Protein AF-A0AAV1F9R8-F1 (afdb_monomer)

Sequence (122 aa):
MGETVRKQLAEGLARVSSLDVADKIDSPANLFIKKWLGQPRCLSDVGLFGRNMLQLPLRSISQGYRQEKVRVVLDLRESTDHLVRAAGSQVRTVRKWKAQEKVDKAVIRLKYHEVIGRVKVG

Nearest PDB structures (foldseek):
  8ibz-assembly1_C  TM=5.213E-01  e=5.956E-01  Bombyx mori
  8ibx-assembly1_C  TM=5.412E-01  e=2.784E+00  Bombyx mori

pLDDT: mean 83.21, std 13.09, range [39.22, 94.69]

Secondary structure (DSSP, 8-state):
-HHHHHHHHHHHHHHS-HHHHHHHHHHHHHHHHHHHTT--TT--HHHHHSTTS---S---HHHHHHHHHHHHHHHHHH-S-HHHHHTTPPP---TT--HHHHHHHHHHHHHHHHHHHHHT--

Mean predicted aligned error: 9.54 Å

Structure (mmCIF, N/CA/C/O backbone):
data_AF-A0AAV1F9R8-F1
#
_entry.id   AF-A0AAV1F9R8-F1
#
loop_
_atom_site.group_PDB
_atom_site.id
_atom_site.type_symbol
_atom_site.label_atom_id
_atom_site.label_alt_id
_atom_site.label_comp_id
_atom_site.label_asym_id
_atom_site.label_entity_id
_atom_site.label_seq_id
_atom_site.pdbx_PDB_ins_code
_atom_site.Cartn_x
_atom_site.Cartn_y
_atom_site.Cartn_z
_atom_site.occupancy
_atom_site.B_iso_or_equiv
_atom_site.auth_seq_id
_atom_site.auth_comp_id
_atom_site.auth_asym_id
_atom_site.auth_atom_id
_atom_site.pdbx_PDB_model_num
ATOM 1 N N . MET A 1 1 ? 34.526 -7.500 16.936 1.00 53.41 1 MET A N 1
ATOM 2 C CA . MET A 1 1 ? 33.566 -6.646 17.680 1.00 53.41 1 MET A CA 1
ATOM 3 C C . MET A 1 1 ? 32.648 -5.816 16.764 1.00 53.41 1 MET A C 1
ATOM 5 O O . MET A 1 1 ? 31.498 -5.610 17.123 1.00 53.41 1 MET A O 1
ATOM 9 N N . GLY A 1 2 ? 33.086 -5.394 15.565 1.00 63.94 2 GLY A N 1
ATOM 10 C CA . GLY A 1 2 ? 32.265 -4.580 14.647 1.00 63.94 2 GLY A CA 1
ATOM 11 C C . GLY A 1 2 ? 31.118 -5.304 13.920 1.00 63.94 2 GLY A C 1
ATOM 12 O O . GLY A 1 2 ? 30.098 -4.686 13.628 1.00 63.94 2 GLY A O 1
ATOM 13 N N . GLU A 1 3 ? 31.228 -6.611 13.659 1.00 63.47 3 GLU A N 1
ATOM 14 C CA . GLU A 1 3 ? 30.149 -7.369 12.999 1.00 63.47 3 GLU A CA 1
ATOM 15 C C . GLU A 1 3 ? 28.925 -7.572 13.890 1.00 63.47 3 GLU A C 1
ATOM 17 O O . GLU A 1 3 ? 27.801 -7.517 13.402 1.00 63.47 3 GLU A O 1
ATOM 22 N N . THR A 1 4 ? 29.119 -7.744 15.198 1.00 69.56 4 THR A N 1
ATOM 23 C CA . THR A 1 4 ? 28.019 -7.877 16.161 1.00 69.56 4 THR A CA 1
ATOM 24 C C . THR A 1 4 ? 27.236 -6.575 16.278 1.00 69.56 4 THR A C 1
ATOM 26 O O . THR A 1 4 ? 26.013 -6.607 16.242 1.00 69.56 4 THR A O 1
ATOM 29 N N . VAL A 1 5 ? 27.921 -5.426 16.310 1.00 72.31 5 VAL A N 1
ATOM 30 C CA . VAL A 1 5 ? 27.268 -4.107 16.317 1.00 72.31 5 VAL A CA 1
ATOM 31 C C . VAL A 1 5 ? 26.542 -3.857 14.995 1.00 72.31 5 VAL A C 1
ATOM 33 O O . VAL A 1 5 ? 25.414 -3.383 15.009 1.00 72.31 5 VAL A O 1
ATOM 36 N N . ARG A 1 6 ? 27.116 -4.248 13.848 1.00 63.88 6 ARG A N 1
ATOM 37 C CA . ARG A 1 6 ? 26.427 -4.175 12.545 1.00 63.88 6 ARG A CA 1
ATOM 38 C C . ARG A 1 6 ? 25.204 -5.089 12.476 1.00 63.88 6 ARG A C 1
ATOM 40 O O . ARG A 1 6 ? 24.184 -4.666 11.945 1.00 63.88 6 ARG A O 1
ATOM 47 N N . LYS A 1 7 ? 25.277 -6.304 13.029 1.00 61.75 7 LYS A N 1
ATOM 48 C CA . LYS A 1 7 ? 24.141 -7.236 13.114 1.00 61.75 7 LYS A CA 1
ATOM 49 C C . LYS A 1 7 ? 23.057 -6.720 14.056 1.00 61.75 7 LYS A C 1
ATOM 51 O O . LYS A 1 7 ? 21.900 -6.715 13.665 1.00 61.75 7 LYS A O 1
ATOM 56 N N . GLN A 1 8 ? 23.419 -6.205 15.229 1.00 60.44 8 GLN A N 1
ATOM 57 C CA . GLN A 1 8 ? 22.476 -5.607 16.179 1.00 60.44 8 GLN A CA 1
ATOM 58 C C . GLN A 1 8 ? 21.858 -4.309 15.649 1.00 60.44 8 GLN A C 1
ATOM 60 O O . GLN A 1 8 ? 20.671 -4.073 15.847 1.00 60.44 8 GLN A O 1
ATOM 65 N N . LEU A 1 9 ? 22.624 -3.488 14.926 1.00 57.06 9 LEU A N 1
ATOM 66 C CA . LEU A 1 9 ? 22.126 -2.287 14.256 1.00 57.06 9 LEU A CA 1
ATOM 67 C C . LEU A 1 9 ? 21.188 -2.660 13.101 1.00 57.06 9 LEU A C 1
ATOM 69 O O . LEU A 1 9 ? 20.125 -2.062 12.972 1.00 57.06 9 LEU A O 1
ATOM 73 N N . ALA A 1 10 ? 21.526 -3.682 12.307 1.00 56.88 10 ALA A N 1
ATOM 74 C CA . ALA A 1 10 ? 20.662 -4.212 11.253 1.00 56.88 10 ALA A CA 1
ATOM 75 C C . ALA A 1 10 ? 19.384 -4.863 11.813 1.00 56.88 10 ALA A C 1
ATOM 77 O O . ALA A 1 10 ? 18.311 -4.663 11.250 1.00 56.88 10 ALA A O 1
ATOM 78 N N . GLU A 1 11 ? 19.462 -5.579 12.939 1.00 54.06 11 GLU A N 1
ATOM 79 C CA . GLU A 1 11 ? 18.299 -6.116 13.657 1.00 54.06 11 GLU A CA 1
ATOM 80 C C . GLU A 1 11 ? 17.448 -5.007 14.284 1.00 54.06 11 GLU A C 1
ATOM 82 O O . GLU A 1 11 ? 16.222 -5.063 14.215 1.00 54.06 11 GLU A O 1
ATOM 87 N N . GLY A 1 12 ? 18.070 -3.974 14.856 1.00 55.47 12 GLY A N 1
ATOM 88 C CA . GLY A 1 12 ? 17.388 -2.797 15.396 1.00 55.47 12 GLY A CA 1
ATOM 89 C C . GLY A 1 12 ? 16.661 -2.000 14.310 1.00 55.47 12 GLY A C 1
ATOM 90 O O . GLY A 1 12 ? 15.489 -1.661 14.473 1.00 55.47 12 GLY A O 1
ATOM 91 N N . LEU A 1 13 ? 17.304 -1.793 13.157 1.00 51.38 13 LEU A N 1
ATOM 92 C CA . LEU A 1 13 ? 16.699 -1.203 11.955 1.00 51.38 13 LEU A CA 1
ATOM 93 C C . LEU A 1 13 ? 15.611 -2.096 11.344 1.00 51.38 13 LEU A C 1
ATOM 95 O O . LEU A 1 13 ? 14.644 -1.583 10.787 1.00 51.38 13 LEU A O 1
ATOM 99 N N . ALA A 1 14 ? 15.717 -3.419 11.475 1.00 50.94 14 ALA A N 1
ATOM 100 C CA . ALA A 1 14 ? 14.673 -4.345 11.044 1.00 50.94 14 ALA A CA 1
ATOM 101 C C . ALA A 1 14 ? 13.440 -4.344 11.970 1.00 50.94 14 ALA A C 1
ATOM 103 O O . ALA A 1 14 ? 12.355 -4.721 11.523 1.00 50.94 14 ALA A O 1
ATOM 104 N N . ARG A 1 15 ? 13.575 -3.910 13.234 1.00 50.97 15 ARG A N 1
ATOM 105 C CA . ARG A 1 15 ? 12.469 -3.819 14.210 1.00 50.97 15 ARG A CA 1
ATOM 106 C C . ARG A 1 15 ? 11.586 -2.583 14.032 1.00 50.97 15 ARG A C 1
ATOM 108 O O . ARG A 1 15 ? 10.435 -2.615 14.458 1.00 50.97 15 ARG A O 1
ATOM 115 N N . VAL 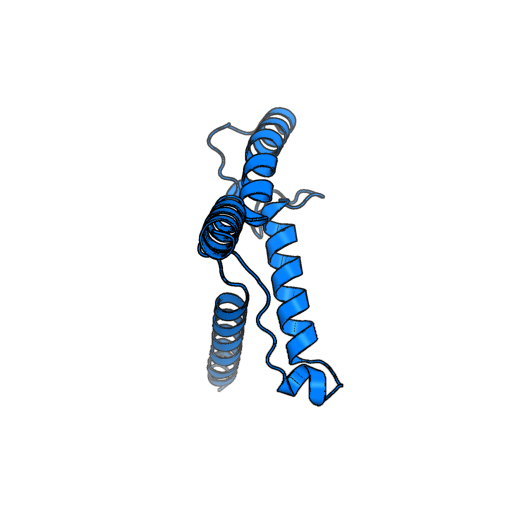A 1 16 ? 12.081 -1.514 13.405 1.00 55.06 16 VAL A N 1
ATOM 116 C CA . VAL A 1 16 ? 11.285 -0.312 13.102 1.00 55.06 16 VAL A CA 1
ATOM 117 C C . VAL A 1 16 ? 11.196 -0.148 11.598 1.00 55.06 16 VAL A C 1
ATOM 119 O O . VAL A 1 16 ? 12.003 0.516 10.953 1.00 55.06 16 VAL A O 1
ATOM 122 N N . SER A 1 17 ? 10.191 -0.789 11.020 1.00 69.25 17 SER A N 1
ATOM 123 C CA . SER A 1 17 ? 9.945 -0.677 9.597 1.00 69.25 17 SER A CA 1
ATOM 124 C C . SER A 1 17 ? 9.102 0.566 9.287 1.00 69.25 17 SER A C 1
ATOM 126 O O . SER A 1 17 ? 8.207 0.940 10.044 1.00 69.25 17 SER A O 1
ATOM 128 N N . SER A 1 18 ? 9.354 1.223 8.154 1.00 77.06 18 SER A N 1
ATOM 129 C CA . SER A 1 18 ? 8.655 2.469 7.796 1.00 77.06 18 SER A CA 1
ATOM 130 C C . SER A 1 18 ? 7.126 2.303 7.668 1.00 77.06 18 SER A C 1
ATOM 132 O O . SER A 1 18 ? 6.389 3.240 7.962 1.00 77.06 18 SER A O 1
ATOM 134 N N . LEU A 1 19 ? 6.630 1.098 7.344 1.00 82.12 19 LEU A N 1
ATOM 135 C CA . LEU A 1 19 ? 5.189 0.803 7.370 1.00 82.12 19 LEU A CA 1
ATOM 136 C C . LEU A 1 19 ? 4.647 0.615 8.798 1.00 82.12 19 LEU A C 1
ATOM 138 O O . LEU A 1 19 ? 3.473 0.870 9.027 1.00 82.12 19 LEU A O 1
ATOM 142 N N . ASP A 1 20 ? 5.448 0.153 9.763 1.00 85.06 20 ASP A N 1
ATOM 143 C CA . ASP A 1 20 ? 5.024 0.131 11.175 1.00 85.06 20 ASP A CA 1
ATOM 144 C C . ASP A 1 20 ? 4.906 1.547 11.735 1.00 85.06 20 ASP A C 1
ATOM 146 O O . ASP A 1 20 ? 3.993 1.830 12.504 1.00 85.06 20 ASP A O 1
ATOM 150 N N . VAL A 1 21 ? 5.804 2.447 11.328 1.00 88.06 21 VAL A N 1
ATOM 151 C CA . VAL A 1 21 ? 5.713 3.868 11.681 1.00 88.06 21 VAL A CA 1
ATOM 152 C C . VAL A 1 21 ? 4.443 4.481 11.091 1.00 88.06 21 VAL A C 1
ATOM 154 O O . VAL A 1 21 ? 3.699 5.131 11.818 1.00 88.06 21 VAL A O 1
ATOM 157 N N . ALA A 1 22 ? 4.152 4.218 9.812 1.00 89.12 22 ALA A N 1
ATOM 158 C CA . ALA A 1 22 ? 2.925 4.689 9.171 1.00 89.12 22 ALA A CA 1
ATOM 159 C C . ALA A 1 22 ? 1.661 4.184 9.893 1.00 89.12 22 ALA A C 1
ATOM 161 O O . ALA A 1 22 ? 0.801 4.990 10.235 1.00 89.12 22 ALA A O 1
ATOM 162 N N . ASP A 1 23 ? 1.582 2.886 10.208 1.00 89.44 23 ASP A N 1
ATOM 163 C CA . ASP A 1 23 ? 0.435 2.309 10.928 1.00 89.44 23 ASP A CA 1
ATOM 164 C C . ASP A 1 23 ? 0.277 2.910 12.343 1.00 89.44 23 ASP A C 1
ATOM 166 O O . ASP A 1 23 ? -0.838 3.149 12.813 1.00 89.44 23 ASP A O 1
ATOM 170 N N . LYS A 1 24 ? 1.393 3.190 13.033 1.00 91.31 24 LYS A N 1
ATOM 171 C CA . LYS A 1 24 ? 1.383 3.827 14.360 1.00 91.31 24 LYS A CA 1
ATOM 172 C C . LYS A 1 24 ? 0.880 5.268 14.328 1.00 91.31 24 LYS A C 1
ATOM 174 O O . LYS A 1 24 ? 0.298 5.697 15.319 1.00 91.31 24 LYS A O 1
ATOM 179 N N . ILE A 1 25 ? 1.101 5.999 13.235 1.00 92.69 25 ILE A N 1
ATOM 180 C CA . ILE A 1 25 ? 0.594 7.368 13.053 1.00 92.69 25 ILE A CA 1
ATOM 181 C C . ILE A 1 25 ? -0.871 7.345 12.595 1.00 92.69 25 ILE A C 1
ATOM 183 O O . ILE A 1 25 ? -1.671 8.154 13.064 1.00 92.69 25 ILE A O 1
ATOM 187 N N . ASP A 1 26 ? -1.247 6.390 11.742 1.00 92.81 26 ASP A N 1
ATOM 188 C CA . ASP A 1 26 ? -2.630 6.231 11.278 1.00 92.81 26 ASP A CA 1
ATOM 189 C C . ASP A 1 26 ? -3.590 5.930 12.432 1.00 92.81 26 ASP A C 1
ATOM 191 O O . ASP A 1 26 ? -4.687 6.475 12.477 1.00 92.81 26 ASP A O 1
ATOM 195 N N . SER A 1 27 ? -3.187 5.104 13.403 1.00 91.62 27 SER A N 1
ATOM 196 C CA . SER A 1 27 ? -4.053 4.724 14.528 1.00 91.62 27 SER A CA 1
ATOM 197 C C . SER A 1 27 ? -4.653 5.927 15.291 1.00 91.62 27 SER A C 1
ATOM 199 O O . SER A 1 27 ? -5.885 6.037 15.346 1.00 91.62 27 SER A O 1
ATOM 201 N N . PRO A 1 28 ? -3.859 6.876 15.833 1.00 93.69 28 PRO A N 1
ATOM 202 C CA . PRO A 1 28 ? -4.407 8.069 16.471 1.00 93.69 28 PRO A CA 1
ATOM 203 C C . PRO A 1 28 ? -5.111 8.997 15.474 1.00 93.69 28 PRO A C 1
ATOM 205 O O . PRO A 1 28 ? -6.190 9.495 15.796 1.00 93.69 28 PRO A O 1
ATOM 208 N N . ALA A 1 29 ? -4.574 9.196 14.264 1.00 92.81 29 ALA A N 1
ATOM 209 C CA . ALA A 1 29 ? -5.204 10.048 13.249 1.00 92.81 29 ALA A CA 1
ATOM 210 C C . ALA A 1 29 ? -6.633 9.578 12.920 1.00 92.81 29 ALA A C 1
ATOM 212 O O . ALA A 1 29 ? -7.575 10.370 12.910 1.00 92.81 29 ALA A O 1
ATOM 213 N N . ASN A 1 30 ? -6.824 8.271 12.771 1.00 92.56 30 ASN A N 1
ATOM 214 C CA . ASN A 1 30 ? -8.113 7.647 12.501 1.00 92.56 30 ASN A CA 1
ATOM 215 C C . ASN A 1 30 ? -9.107 7.804 13.649 1.00 92.56 30 ASN A C 1
ATOM 217 O O . ASN A 1 30 ? -10.305 7.944 13.405 1.00 92.56 30 ASN A O 1
ATOM 221 N N . LEU A 1 31 ? -8.645 7.787 14.901 1.00 92.81 31 LEU A N 1
ATOM 222 C CA . LEU A 1 31 ? -9.506 8.063 16.053 1.00 92.81 31 LEU A CA 1
ATOM 223 C C . LEU A 1 31 ? -10.007 9.510 16.035 1.00 92.81 31 LEU A C 1
ATOM 225 O O . LEU A 1 31 ? -11.194 9.741 16.278 1.00 92.81 31 LEU A O 1
ATOM 229 N N . PHE A 1 32 ? -9.134 10.464 15.704 1.00 92.88 32 PHE A N 1
ATOM 230 C CA . PHE A 1 32 ? -9.525 11.864 15.545 1.00 92.88 32 PHE A CA 1
ATOM 231 C C . PHE A 1 32 ? -10.503 12.051 14.385 1.00 92.88 32 PHE A C 1
ATOM 233 O O . PHE A 1 32 ? -11.544 12.672 14.582 1.00 92.88 32 PHE A O 1
ATOM 240 N N . ILE A 1 33 ? -10.230 11.454 13.222 1.00 92.19 33 ILE A N 1
ATOM 241 C CA . ILE A 1 33 ? -11.116 11.524 12.051 1.00 92.19 33 ILE A CA 1
ATOM 242 C C . ILE A 1 33 ? -12.494 10.937 12.380 1.00 92.19 33 ILE A C 1
ATOM 244 O O . ILE A 1 33 ? -13.508 11.573 12.106 1.00 92.19 33 ILE A O 1
ATOM 248 N N . LYS A 1 34 ? -12.564 9.769 13.032 1.00 92.75 34 LYS A N 1
ATOM 249 C CA . LYS A 1 34 ? -13.848 9.169 13.440 1.00 92.75 34 LYS A CA 1
ATOM 250 C C . LYS A 1 34 ? -14.612 10.063 14.407 1.00 92.75 34 LYS A C 1
ATOM 252 O O . LYS A 1 34 ? -15.805 10.270 14.217 1.00 92.75 34 LYS A O 1
ATOM 257 N N . LYS A 1 35 ? -13.931 10.623 15.414 1.00 94.38 35 LYS A N 1
ATOM 258 C CA . LYS A 1 35 ? -14.549 11.555 16.367 1.00 94.38 35 LYS A CA 1
ATOM 259 C C . LYS A 1 35 ? -15.076 12.805 15.659 1.00 94.38 35 LYS A C 1
ATOM 261 O O . LYS A 1 35 ? -16.170 13.254 15.978 1.00 94.38 35 LYS A O 1
ATOM 266 N N . TRP A 1 36 ? -14.320 13.339 14.703 1.00 93.56 36 TRP A N 1
ATOM 267 C CA . TRP A 1 36 ? -14.694 14.529 13.942 1.00 93.56 36 TRP A CA 1
ATOM 268 C C . TRP A 1 36 ? -15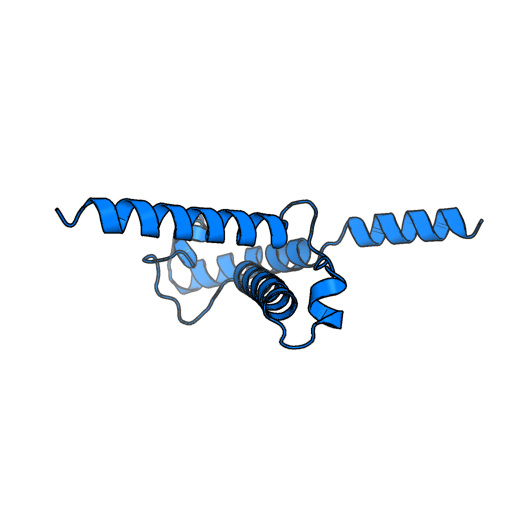.893 14.284 13.017 1.00 93.56 36 TRP A C 1
ATOM 270 O O . TRP A 1 36 ? -16.780 15.123 12.924 1.00 93.56 36 TRP A O 1
ATOM 280 N N . LEU A 1 37 ? -15.970 13.100 12.409 1.00 91.75 37 LEU A N 1
ATOM 281 C CA . LEU A 1 37 ? -17.067 12.684 11.528 1.00 91.75 37 LEU A CA 1
ATOM 282 C C . LEU A 1 37 ? -18.282 12.090 12.271 1.00 91.75 37 LEU A C 1
ATOM 284 O O . LEU A 1 37 ? -19.187 11.555 11.628 1.00 91.75 37 LEU A O 1
ATOM 288 N N . GLY A 1 38 ? -18.286 12.093 13.609 1.00 93.00 38 GLY A N 1
ATOM 289 C CA . GLY A 1 38 ? -19.350 11.478 14.414 1.00 93.00 38 GLY A CA 1
ATOM 290 C C . GLY A 1 38 ? -19.474 9.957 14.241 1.00 93.00 38 GLY A C 1
ATOM 291 O O . GLY A 1 38 ? -20.526 9.385 14.513 1.00 93.00 38 GLY A O 1
ATOM 292 N N . GLN A 1 39 ? -18.420 9.290 13.768 1.00 91.62 39 GLN A N 1
ATOM 293 C CA . GLN A 1 39 ? -18.426 7.856 13.491 1.00 91.62 39 GLN A CA 1
ATOM 294 C C . GLN A 1 39 ? -18.136 7.027 14.752 1.00 91.62 39 GLN A C 1
ATOM 296 O O . GLN A 1 39 ? -17.346 7.441 15.611 1.00 91.62 39 GLN A O 1
ATOM 301 N N . PRO A 1 40 ? -18.689 5.804 14.855 1.00 91.25 40 PRO A N 1
ATOM 302 C CA . PRO A 1 40 ? -18.358 4.886 15.936 1.00 91.25 40 PRO A CA 1
ATOM 303 C C . PRO A 1 40 ? -16.861 4.550 15.983 1.00 91.25 40 PRO A C 1
ATOM 305 O O . PRO A 1 40 ? -16.223 4.308 14.956 1.00 91.25 40 PRO A O 1
ATOM 308 N N . ARG A 1 41 ? -16.296 4.427 17.193 1.00 86.69 41 ARG A N 1
ATOM 309 C CA . ARG A 1 41 ? -14.889 4.007 17.374 1.00 86.69 41 ARG A CA 1
ATOM 310 C C . ARG A 1 41 ? -14.605 2.606 16.816 1.00 86.69 41 ARG A C 1
ATOM 312 O O . ARG A 1 41 ? -13.469 2.334 16.438 1.00 86.69 41 ARG A O 1
ATOM 319 N N . CYS A 1 42 ? -15.629 1.751 16.747 1.00 88.00 42 CYS A N 1
ATOM 320 C CA . CYS A 1 42 ? -15.554 0.397 16.197 1.00 88.00 42 CYS A CA 1
ATOM 321 C C . CYS A 1 42 ? -15.483 0.348 14.664 1.00 88.00 42 CYS A C 1
ATOM 323 O O . CYS A 1 42 ? -15.196 -0.716 14.119 1.00 88.00 42 CYS A O 1
ATOM 325 N N . LEU A 1 43 ? -15.706 1.469 13.965 1.00 89.06 43 LEU A N 1
ATOM 326 C CA . LEU A 1 43 ? -15.542 1.518 12.516 1.00 89.06 43 LEU A CA 1
ATOM 327 C C . LEU A 1 43 ? -14.110 1.112 12.156 1.00 89.06 43 LEU A C 1
ATOM 329 O O . LEU A 1 43 ? -13.149 1.614 12.743 1.00 89.06 43 LEU A O 1
ATOM 333 N N . SER A 1 44 ? -13.950 0.197 11.207 1.00 89.06 44 SER A N 1
ATOM 334 C CA . SER A 1 44 ? -12.626 -0.246 10.777 1.00 89.06 44 SER A CA 1
ATOM 335 C C . SER A 1 44 ? -11.940 0.818 9.919 1.00 89.06 44 SER A C 1
ATOM 337 O O . SER A 1 44 ? -12.587 1.658 9.300 1.00 89.06 44 SER A O 1
ATOM 339 N N . ASP A 1 45 ? -10.611 0.764 9.854 1.00 86.69 45 ASP A N 1
ATOM 340 C CA . ASP A 1 45 ? -9.827 1.614 8.949 1.00 86.69 45 ASP A CA 1
ATOM 341 C C . ASP A 1 45 ? -10.210 1.393 7.472 1.00 86.69 45 ASP A C 1
ATOM 343 O O . ASP A 1 45 ? -10.337 2.327 6.685 1.00 86.69 45 ASP A O 1
ATOM 347 N N . VAL A 1 46 ? -10.535 0.144 7.117 1.00 86.38 46 VAL A N 1
ATOM 348 C CA . VAL A 1 46 ? -11.067 -0.211 5.793 1.00 86.38 46 VAL A CA 1
ATOM 349 C C . VAL A 1 46 ? -12.430 0.438 5.543 1.00 86.38 46 VAL A C 1
ATOM 351 O O . VAL A 1 46 ? -12.714 0.827 4.419 1.00 86.38 46 VAL A O 1
ATOM 354 N N . GLY A 1 47 ? -13.272 0.593 6.565 1.00 88.06 47 GLY A N 1
ATOM 355 C CA . GLY A 1 47 ? -14.521 1.350 6.452 1.00 88.06 47 GLY A CA 1
ATOM 356 C C . GLY A 1 47 ? -14.306 2.861 6.309 1.00 88.06 47 GLY A C 1
ATOM 357 O O . GLY A 1 47 ? -15.188 3.555 5.817 1.00 88.06 47 GLY A O 1
ATOM 358 N N . LEU A 1 48 ? -13.138 3.371 6.707 1.00 88.94 48 LEU A N 1
ATOM 359 C CA . LEU A 1 48 ? -12.805 4.792 6.639 1.00 88.94 48 LEU A CA 1
ATOM 360 C C . LEU A 1 48 ? -12.180 5.184 5.289 1.00 88.94 48 LEU A C 1
ATOM 362 O O . LEU A 1 48 ? -12.557 6.211 4.737 1.00 88.94 48 LEU A O 1
ATOM 366 N N . PHE A 1 49 ? -11.282 4.360 4.735 1.00 89.75 49 PHE A N 1
ATOM 367 C CA . PHE A 1 49 ? -10.566 4.653 3.474 1.00 89.75 49 PHE A CA 1
ATOM 368 C C . PHE A 1 49 ? -10.789 3.629 2.350 1.00 89.75 49 PHE A C 1
ATOM 370 O O . PHE A 1 49 ? -10.117 3.658 1.314 1.00 89.75 49 PHE A O 1
ATOM 377 N N . GLY A 1 50 ? -11.695 2.674 2.546 1.00 86.50 50 GLY A N 1
ATOM 378 C CA . GLY A 1 50 ? -11.985 1.630 1.571 1.00 86.50 50 GLY A CA 1
ATOM 379 C C . GLY A 1 50 ? -12.626 2.160 0.292 1.00 86.50 50 GLY A C 1
ATOM 380 O O . GLY A 1 50 ? -13.280 3.202 0.255 1.00 86.50 50 GLY A O 1
ATOM 381 N N . ARG A 1 51 ? -12.479 1.386 -0.787 1.00 83.56 51 ARG A N 1
ATOM 382 C CA . ARG A 1 51 ? -13.162 1.671 -2.052 1.00 83.56 51 ARG A CA 1
ATOM 383 C C . ARG A 1 51 ? -14.676 1.568 -1.844 1.00 83.56 51 ARG A C 1
ATOM 385 O O . ARG A 1 51 ? -15.142 0.550 -1.344 1.00 83.56 51 ARG A O 1
ATOM 392 N N . ASN A 1 52 ? -15.414 2.591 -2.277 1.00 82.81 52 ASN A N 1
ATOM 393 C CA . ASN A 1 52 ? -16.872 2.715 -2.124 1.00 82.81 52 ASN A CA 1
ATOM 394 C C . ASN A 1 52 ? -17.364 2.790 -0.662 1.00 82.81 52 ASN A C 1
ATOM 396 O O . ASN A 1 52 ? -18.505 2.429 -0.392 1.00 82.81 52 ASN A O 1
ATOM 400 N N . MET A 1 53 ? -16.516 3.240 0.269 1.00 87.06 53 MET A N 1
ATOM 401 C CA . MET A 1 53 ? -16.906 3.527 1.655 1.00 87.06 53 MET A CA 1
ATOM 402 C C . MET A 1 53 ? -17.123 5.038 1.852 1.00 87.06 53 MET A C 1
ATOM 404 O O . MET A 1 53 ? -17.658 5.705 0.965 1.00 87.06 53 MET A O 1
ATOM 408 N N . LEU A 1 54 ? -16.696 5.594 2.992 1.00 82.81 54 LEU A N 1
ATOM 409 C CA . LEU A 1 54 ? -16.648 7.034 3.226 1.00 82.81 54 LEU A CA 1
ATOM 410 C C . LEU A 1 54 ? -15.708 7.668 2.189 1.00 82.81 54 LEU A C 1
ATOM 412 O O . LEU A 1 54 ? -14.499 7.445 2.207 1.00 82.81 54 LEU A O 1
ATOM 416 N N . GLN A 1 55 ? -16.262 8.427 1.241 1.00 82.50 55 GLN A N 1
ATOM 417 C CA . GLN A 1 55 ? -15.462 9.155 0.257 1.00 82.50 55 GLN A CA 1
ATOM 418 C C . GLN A 1 55 ? -14.811 10.367 0.926 1.00 82.50 55 GLN A C 1
ATOM 420 O O . GLN A 1 55 ? -15.320 11.484 0.869 1.00 82.50 55 GLN A O 1
ATOM 425 N N . LEU A 1 56 ? -13.697 10.130 1.616 1.00 86.19 56 LEU A N 1
ATOM 426 C CA . LEU A 1 56 ? -12.933 11.179 2.276 1.00 86.19 56 LEU A CA 1
ATOM 427 C C . LEU A 1 56 ? -11.961 11.839 1.287 1.00 86.19 56 LEU A C 1
ATOM 429 O O . LEU A 1 56 ? -11.332 11.139 0.489 1.00 86.19 56 LEU A O 1
ATOM 433 N N . PRO A 1 57 ? -11.736 13.164 1.379 1.00 85.94 57 PRO A N 1
ATOM 434 C CA . PRO A 1 57 ? -10.706 13.859 0.602 1.00 85.94 57 PRO A CA 1
ATOM 435 C C . PRO A 1 57 ? -9.276 13.551 1.093 1.00 85.94 57 PRO A C 1
ATOM 437 O O . PRO A 1 57 ? -8.324 14.239 0.739 1.00 85.94 57 PRO A O 1
ATOM 440 N N . LEU A 1 58 ? -9.114 12.527 1.934 1.00 87.81 58 LEU A N 1
ATOM 441 C CA . LEU A 1 58 ? -7.870 12.124 2.576 1.00 8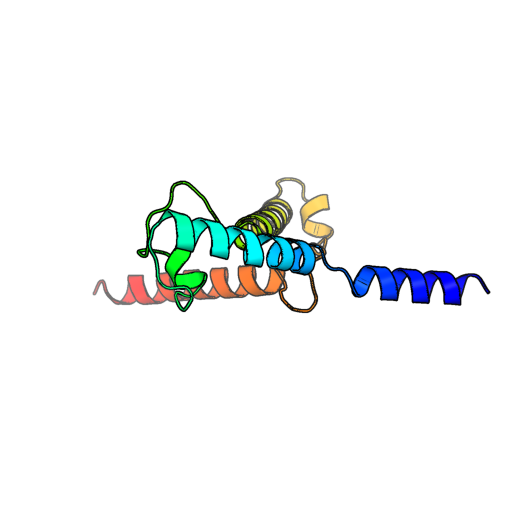7.81 58 LEU A CA 1
ATOM 442 C C . LEU A 1 58 ? -7.685 10.614 2.405 1.00 87.81 58 LEU A C 1
ATOM 444 O O . LEU A 1 58 ? -8.653 9.858 2.332 1.00 87.81 58 LEU A O 1
ATOM 448 N N . ARG A 1 59 ? -6.428 10.169 2.361 1.00 87.50 59 ARG A N 1
ATOM 449 C CA . ARG A 1 59 ? -6.054 8.749 2.328 1.00 87.50 59 ARG A CA 1
ATOM 450 C C . ARG A 1 59 ? -5.302 8.398 3.605 1.00 87.50 59 ARG A C 1
ATOM 452 O O . ARG A 1 59 ? -4.597 9.248 4.143 1.00 87.50 59 ARG A O 1
ATOM 459 N N . SER A 1 60 ? -5.397 7.142 4.034 1.00 90.75 60 SER A N 1
ATOM 460 C CA . SER A 1 60 ? -4.534 6.614 5.096 1.00 90.75 60 SER A CA 1
ATOM 461 C C . SER A 1 60 ? -3.056 6.758 4.706 1.00 90.75 60 SER A C 1
ATOM 463 O O . SER A 1 60 ? -2.674 6.558 3.544 1.00 90.75 60 SER A O 1
ATOM 465 N N . ILE A 1 61 ? -2.208 7.067 5.685 1.00 91.81 61 ILE A N 1
ATOM 466 C CA . ILE A 1 61 ? -0.762 7.218 5.501 1.00 91.81 61 ILE A CA 1
ATOM 467 C C . ILE A 1 61 ? -0.150 5.871 5.114 1.00 91.81 61 ILE A C 1
ATOM 469 O O . ILE A 1 61 ? 0.665 5.794 4.192 1.00 91.81 61 ILE A O 1
ATOM 473 N N . SER A 1 62 ? -0.573 4.783 5.759 1.00 90.62 62 SER A N 1
ATOM 474 C CA . SER A 1 62 ? -0.129 3.429 5.430 1.00 90.62 62 SER A CA 1
ATOM 475 C C . SER A 1 62 ? -0.548 3.014 4.018 1.00 90.62 62 SER A C 1
ATOM 477 O O . SER A 1 62 ? 0.212 2.332 3.321 1.00 90.62 62 SER A O 1
ATOM 479 N N . GLN A 1 63 ? -1.722 3.448 3.555 1.00 89.62 63 GLN A N 1
ATOM 480 C CA . GLN A 1 63 ? -2.174 3.226 2.184 1.00 89.62 63 GLN A CA 1
ATOM 481 C C . GLN A 1 63 ? -1.326 4.021 1.184 1.00 89.62 63 GLN A C 1
ATOM 483 O O . GLN A 1 63 ? -0.887 3.450 0.183 1.00 89.62 63 GLN A O 1
ATOM 488 N N . GLY A 1 64 ? -1.038 5.292 1.477 1.00 91.06 64 GLY A N 1
ATOM 489 C CA . GLY A 1 64 ? -0.140 6.131 0.679 1.00 91.06 64 GLY A CA 1
ATOM 490 C C . GLY A 1 64 ? 1.266 5.536 0.573 1.00 91.06 64 GLY A C 1
ATOM 491 O O . GLY A 1 64 ? 1.789 5.383 -0.528 1.00 91.06 64 GLY A O 1
ATOM 492 N N . TYR A 1 65 ? 1.835 5.076 1.691 1.00 91.19 65 TYR A N 1
ATOM 493 C CA . TYR A 1 65 ? 3.127 4.385 1.709 1.00 91.19 65 TYR A CA 1
ATOM 494 C C . TYR A 1 65 ? 3.135 3.154 0.795 1.00 91.19 65 TYR A C 1
ATOM 496 O O . TYR A 1 65 ? 4.068 2.949 0.019 1.00 91.19 65 TYR A O 1
ATOM 504 N N . ARG A 1 66 ? 2.099 2.308 0.875 1.00 90.88 66 ARG A N 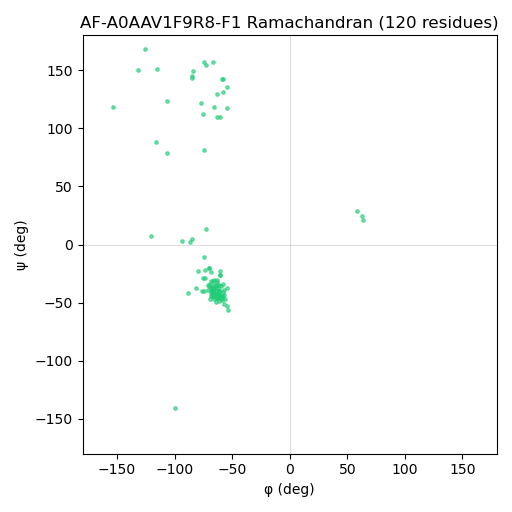1
ATOM 505 C CA . ARG A 1 66 ? 2.007 1.101 0.038 1.00 90.88 66 ARG A CA 1
ATOM 506 C C . ARG A 1 66 ? 1.887 1.459 -1.436 1.00 90.88 66 ARG A C 1
ATOM 508 O O . ARG A 1 66 ? 2.544 0.822 -2.255 1.00 90.88 66 ARG A O 1
ATOM 515 N N . GLN A 1 67 ? 1.072 2.461 -1.761 1.00 92.19 67 GLN A N 1
ATOM 516 C CA . GLN A 1 67 ? 0.912 2.952 -3.126 1.00 92.19 67 GLN A CA 1
ATOM 517 C C . GLN A 1 67 ? 2.247 3.452 -3.682 1.00 92.19 67 GLN A C 1
ATOM 519 O O . GLN A 1 67 ? 2.618 3.076 -4.789 1.00 92.19 67 GLN A O 1
ATOM 524 N N . GLU A 1 68 ? 2.997 4.211 -2.887 1.00 92.94 68 GLU A N 1
ATOM 525 C CA . GLU A 1 68 ? 4.315 4.712 -3.265 1.00 92.94 68 GLU A CA 1
ATOM 526 C C . GLU A 1 68 ? 5.298 3.572 -3.537 1.00 92.94 68 GLU A C 1
ATOM 528 O O . GLU A 1 68 ? 5.970 3.539 -4.563 1.00 92.94 68 GLU A O 1
ATOM 533 N N . LYS A 1 69 ? 5.346 2.571 -2.652 1.00 92.19 69 LYS A N 1
ATOM 534 C CA . LYS A 1 69 ? 6.217 1.405 -2.848 1.00 92.19 69 LYS A CA 1
ATOM 535 C C . LYS A 1 69 ? 5.831 0.587 -4.075 1.00 92.19 69 LYS A C 1
ATOM 537 O O . LYS A 1 69 ? 6.722 0.093 -4.755 1.00 92.19 69 LYS A O 1
ATOM 542 N N . VAL A 1 70 ? 4.537 0.440 -4.359 1.00 93.44 70 VAL A N 1
ATOM 543 C CA . VAL A 1 70 ? 4.060 -0.202 -5.594 1.00 93.44 70 VAL A CA 1
ATOM 544 C C . VAL A 1 70 ? 4.490 0.598 -6.817 1.00 93.44 70 VAL A C 1
ATOM 546 O O . VAL A 1 70 ? 4.985 -0.003 -7.765 1.00 93.44 70 VAL A O 1
ATOM 549 N N . ARG A 1 71 ? 4.346 1.925 -6.782 1.00 94.06 71 ARG A N 1
ATOM 550 C CA . ARG A 1 71 ? 4.758 2.806 -7.876 1.00 94.06 71 ARG A CA 1
ATOM 551 C C . ARG A 1 71 ? 6.239 2.632 -8.190 1.00 94.06 71 ARG A C 1
ATOM 553 O O . ARG A 1 71 ? 6.563 2.264 -9.306 1.00 94.06 71 ARG A O 1
ATOM 560 N N . VAL A 1 72 ? 7.109 2.717 -7.183 1.00 92.69 72 VAL A N 1
ATOM 561 C CA . VAL A 1 72 ? 8.555 2.496 -7.367 1.00 92.69 72 VAL A CA 1
ATOM 562 C C . VAL A 1 72 ? 8.855 1.111 -7.956 1.00 92.69 72 VAL A C 1
ATOM 564 O O . VAL A 1 72 ? 9.733 0.980 -8.801 1.00 92.69 72 VAL A O 1
ATOM 567 N N . VAL A 1 73 ? 8.137 0.062 -7.537 1.00 92.75 73 VAL A N 1
ATOM 568 C CA . VAL A 1 73 ? 8.304 -1.279 -8.126 1.00 92.75 73 VAL A CA 1
ATOM 569 C C . VAL A 1 73 ? 7.951 -1.292 -9.616 1.00 92.75 73 VAL A C 1
ATOM 571 O O . VAL A 1 73 ? 8.651 -1.940 -10.394 1.00 92.75 73 VAL A O 1
ATOM 574 N N . LEU A 1 74 ? 6.859 -0.635 -10.004 1.00 92.31 74 LEU A N 1
AT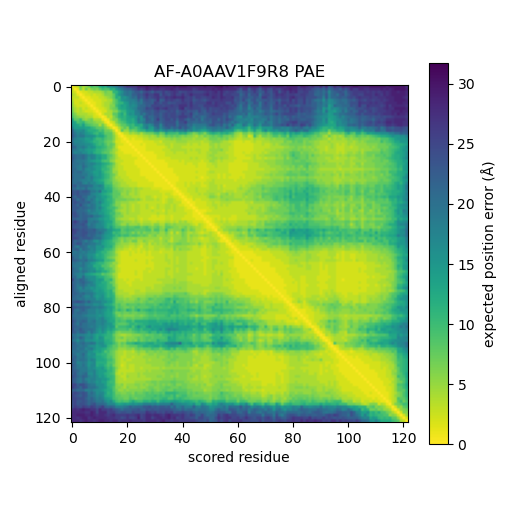OM 575 C CA . LEU A 1 74 ? 6.422 -0.566 -11.398 1.00 92.31 74 LEU A CA 1
ATOM 576 C C . LEU A 1 74 ? 7.383 0.285 -12.228 1.00 92.31 74 LEU A C 1
ATOM 578 O O . LEU A 1 74 ? 7.856 -0.199 -13.248 1.00 92.31 74 LEU A O 1
ATOM 582 N N . ASP A 1 75 ? 7.772 1.460 -11.735 1.00 92.38 75 ASP A N 1
ATOM 583 C CA . ASP A 1 75 ? 8.706 2.364 -12.412 1.00 92.38 75 ASP A CA 1
ATOM 584 C C . A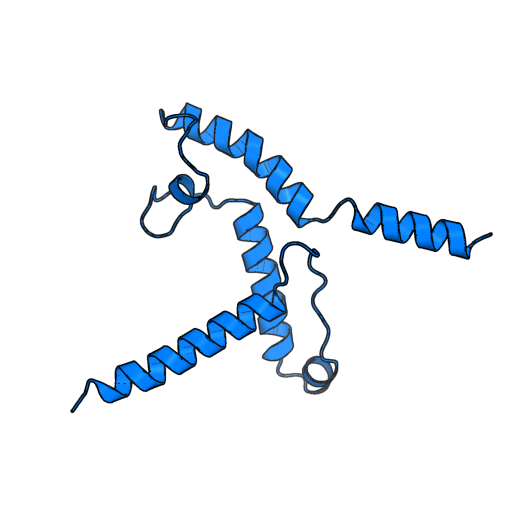SP A 1 75 ? 10.051 1.677 -12.698 1.00 92.38 75 ASP A C 1
ATOM 586 O O . ASP A 1 75 ? 10.606 1.807 -13.786 1.00 92.38 75 ASP A O 1
ATOM 590 N N . LEU A 1 76 ? 10.568 0.883 -11.751 1.00 91.56 76 LEU A N 1
ATOM 591 C CA . LEU A 1 76 ? 11.804 0.116 -11.950 1.00 91.56 76 LEU A CA 1
ATOM 592 C C . LEU A 1 76 ? 11.642 -1.025 -12.966 1.00 91.56 76 LEU A C 1
ATOM 594 O O . LEU A 1 76 ? 12.590 -1.349 -13.680 1.00 91.56 76 LEU A O 1
ATOM 598 N N . ARG A 1 77 ? 10.463 -1.653 -13.035 1.00 89.69 77 ARG A N 1
ATOM 599 C CA . ARG A 1 77 ? 10.175 -2.738 -13.990 1.00 89.69 77 ARG A CA 1
ATOM 600 C C . ARG A 1 77 ? 9.938 -2.226 -15.406 1.00 89.69 77 ARG A C 1
ATOM 602 O O . ARG A 1 77 ? 10.369 -2.867 -16.364 1.00 89.69 77 ARG A O 1
ATOM 609 N N . GLU A 1 78 ? 9.237 -1.109 -15.518 1.00 89.50 78 GLU A N 1
ATOM 610 C CA . GLU A 1 78 ? 8.811 -0.483 -16.771 1.00 89.50 78 GLU A CA 1
ATOM 611 C C . GLU A 1 78 ? 9.807 0.580 -17.258 1.00 89.50 78 GLU A C 1
ATOM 613 O O . GLU A 1 78 ? 9.583 1.202 -18.292 1.00 89.50 78 GLU A O 1
ATOM 618 N N . SER A 1 79 ? 10.929 0.758 -16.551 1.00 91.56 79 SER A N 1
ATOM 619 C CA . SER A 1 79 ? 11.998 1.676 -16.938 1.00 91.56 79 SER A CA 1
ATOM 620 C C . SER A 1 79 ? 12.496 1.404 -18.362 1.00 91.56 79 SER A C 1
ATOM 622 O O . SER A 1 79 ? 12.747 0.257 -18.752 1.00 91.56 79 SER A O 1
ATOM 624 N N . THR A 1 80 ? 12.678 2.484 -19.124 1.00 92.38 80 THR A N 1
ATOM 625 C CA . THR A 1 80 ? 13.256 2.468 -20.475 1.00 92.38 80 THR A CA 1
ATOM 626 C C . THR A 1 80 ? 14.706 1.979 -20.466 1.00 92.38 80 THR A C 1
ATOM 628 O O . THR A 1 80 ? 15.159 1.342 -21.419 1.00 92.38 80 THR A O 1
ATOM 631 N N . ASP A 1 81 ? 15.431 2.228 -19.373 1.00 93.50 81 ASP A N 1
ATOM 632 C CA . ASP A 1 81 ? 16.836 1.869 -19.244 1.00 93.50 81 ASP A CA 1
ATOM 633 C C . ASP A 1 81 ? 17.002 0.368 -18.999 1.00 93.50 81 ASP A C 1
ATOM 635 O O . ASP A 1 81 ? 16.687 -0.175 -17.935 1.00 93.50 81 ASP A O 1
ATOM 639 N N . HIS A 1 82 ? 17.573 -0.321 -19.989 1.00 89.38 82 HIS A N 1
ATOM 640 C CA . HIS A 1 82 ? 17.786 -1.766 -19.931 1.00 89.38 82 HIS A CA 1
ATOM 641 C C . HIS A 1 82 ? 18.643 -2.200 -18.731 1.00 89.38 82 HIS A C 1
ATOM 643 O O . HIS A 1 82 ? 18.378 -3.256 -18.162 1.00 89.38 82 HIS A O 1
ATOM 649 N N . LEU A 1 83 ? 19.622 -1.386 -18.315 1.00 90.38 83 LEU A N 1
ATOM 650 C CA . LEU A 1 83 ? 20.468 -1.660 -17.148 1.00 90.38 83 LEU A CA 1
ATOM 651 C C . LEU A 1 83 ? 19.669 -1.625 -15.843 1.00 90.38 83 LEU A C 1
ATOM 653 O O . LEU A 1 83 ? 19.838 -2.498 -14.994 1.00 90.38 83 LEU A O 1
ATOM 657 N N . VAL A 1 84 ? 18.764 -0.652 -15.699 1.00 87.56 84 VAL A N 1
ATOM 658 C CA . VAL A 1 84 ? 17.902 -0.511 -14.516 1.00 87.56 84 VAL A CA 1
ATOM 659 C C . VAL A 1 84 ? 16.948 -1.696 -14.420 1.00 87.56 84 VAL A C 1
ATOM 661 O O . VAL A 1 84 ? 16.805 -2.298 -13.354 1.00 87.56 84 VAL A O 1
ATOM 664 N N . ARG A 1 85 ? 16.363 -2.092 -15.553 1.00 88.06 85 ARG A N 1
ATOM 665 C CA . ARG A 1 85 ? 15.484 -3.261 -15.628 1.00 88.06 85 ARG A CA 1
ATOM 666 C C . ARG A 1 85 ? 16.233 -4.569 -15.360 1.00 88.06 85 ARG A C 1
ATOM 668 O O . ARG A 1 85 ? 15.727 -5.424 -14.636 1.00 88.06 85 ARG A O 1
ATOM 675 N N . ALA A 1 86 ? 17.438 -4.722 -15.912 1.00 86.56 86 ALA A N 1
ATOM 676 C CA . ALA A 1 86 ? 18.271 -5.912 -15.738 1.00 86.56 86 ALA A CA 1
ATOM 677 C C . ALA A 1 86 ? 18.800 -6.062 -14.305 1.00 86.56 86 ALA A C 1
ATOM 679 O O . ALA A 1 86 ? 18.947 -7.185 -13.829 1.00 86.56 86 ALA A O 1
ATOM 680 N N . ALA A 1 87 ? 19.033 -4.952 -13.595 1.00 85.94 87 ALA A N 1
ATOM 681 C CA . ALA A 1 87 ? 19.486 -4.977 -12.207 1.00 85.94 87 ALA A CA 1
ATOM 682 C C . ALA A 1 87 ? 18.492 -5.672 -11.258 1.00 85.94 87 ALA A C 1
ATOM 684 O O . ALA A 1 87 ? 18.893 -6.135 -10.192 1.00 85.94 87 ALA A O 1
ATOM 685 N N . GLY A 1 88 ? 17.203 -5.748 -11.619 1.00 78.50 88 GLY A N 1
ATOM 686 C CA . GLY A 1 88 ? 16.200 -6.481 -10.839 1.00 78.50 88 GLY A CA 1
ATOM 687 C C . GLY A 1 88 ? 16.073 -5.989 -9.392 1.00 78.50 88 GLY A C 1
ATOM 688 O O . 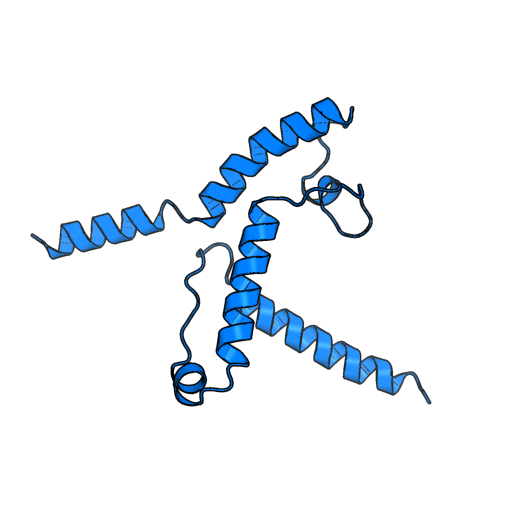GLY A 1 88 ? 15.757 -6.773 -8.494 1.00 78.50 88 GLY A O 1
ATOM 689 N N . SER A 1 89 ? 16.362 -4.704 -9.158 1.00 78.50 89 SER A N 1
ATOM 690 C CA . SER A 1 89 ? 16.465 -4.107 -7.828 1.00 78.50 89 SER A CA 1
ATOM 691 C C . SER A 1 89 ? 15.202 -4.346 -7.004 1.00 78.50 89 SER A C 1
ATOM 693 O O . SER A 1 89 ? 14.117 -3.867 -7.334 1.00 78.50 89 SER A O 1
ATOM 695 N N . GLN A 1 90 ? 15.344 -5.064 -5.889 1.00 79.25 90 GLN A N 1
ATOM 696 C CA . GLN A 1 90 ? 14.227 -5.306 -4.985 1.00 79.25 90 GLN A CA 1
ATOM 697 C C . GLN A 1 90 ? 13.937 -4.064 -4.142 1.00 79.25 90 GLN A C 1
ATOM 699 O O . GLN A 1 90 ? 14.776 -3.597 -3.365 1.00 79.25 90 GLN A O 1
ATOM 704 N N . VAL A 1 91 ? 12.708 -3.556 -4.245 1.00 83.62 91 VAL A N 1
ATOM 705 C CA . VAL A 1 91 ? 12.245 -2.463 -3.389 1.00 83.62 91 VAL A CA 1
ATOM 706 C C . VAL A 1 91 ? 12.186 -2.957 -1.949 1.00 83.62 91 VAL A C 1
ATOM 708 O O . VAL A 1 91 ? 11.428 -3.867 -1.611 1.00 83.62 91 VAL A O 1
ATOM 711 N N . ARG A 1 92 ? 12.987 -2.331 -1.079 1.00 81.00 92 ARG A N 1
ATOM 712 C CA . ARG A 1 92 ? 13.007 -2.646 0.351 1.00 81.00 92 ARG A CA 1
ATOM 713 C C . ARG A 1 92 ? 11.646 -2.338 0.967 1.00 81.00 92 ARG A C 1
ATOM 715 O O . ARG A 1 92 ? 11.258 -1.178 1.130 1.00 81.00 92 ARG A O 1
ATOM 722 N N . THR A 1 93 ? 10.941 -3.402 1.321 1.00 82.88 93 THR A N 1
ATOM 723 C CA . THR A 1 93 ? 9.670 -3.379 2.040 1.00 82.88 93 THR A CA 1
ATOM 724 C C . THR A 1 93 ? 9.747 -4.244 3.290 1.00 82.88 93 THR A C 1
ATOM 726 O O . THR A 1 93 ? 10.680 -5.017 3.489 1.00 82.88 93 THR A O 1
ATOM 729 N N . VAL A 1 94 ? 8.749 -4.108 4.151 1.00 76.75 94 VAL A N 1
ATOM 730 C CA . VAL A 1 94 ? 8.687 -4.773 5.455 1.00 76.75 94 VAL A CA 1
ATOM 731 C C . VAL A 1 94 ? 8.399 -6.266 5.305 1.00 76.75 94 VAL A C 1
ATOM 733 O O . VAL A 1 94 ? 7.716 -6.680 4.373 1.00 76.75 94 VAL A O 1
ATOM 736 N N . ARG A 1 95 ? 8.817 -7.090 6.275 1.00 75.31 95 ARG A N 1
ATOM 737 C CA . ARG A 1 95 ? 8.451 -8.518 6.327 1.00 75.31 95 ARG A CA 1
ATOM 738 C C . ARG A 1 95 ? 6.933 -8.753 6.273 1.00 75.31 95 ARG A C 1
ATOM 740 O O . ARG A 1 95 ? 6.499 -9.694 5.619 1.00 75.31 95 ARG A O 1
ATOM 747 N N . LYS A 1 96 ? 6.132 -7.896 6.923 1.00 82.38 96 LYS A N 1
ATOM 748 C CA . LYS A 1 96 ? 4.660 -8.017 6.970 1.00 82.38 96 LYS A CA 1
ATOM 749 C C . LYS A 1 96 ? 3.974 -7.769 5.624 1.00 82.38 96 LYS A C 1
ATOM 751 O O . LYS A 1 96 ? 2.847 -8.209 5.415 1.00 82.38 96 LYS A O 1
ATOM 756 N N . TRP A 1 97 ? 4.616 -7.029 4.723 1.00 86.56 97 TRP A N 1
ATOM 757 C CA . TRP A 1 97 ? 4.023 -6.652 3.449 1.00 86.56 97 TRP A CA 1
ATOM 758 C C . TRP A 1 97 ? 5.107 -6.402 2.408 1.00 86.56 97 TRP A C 1
ATOM 760 O O . TRP A 1 97 ? 5.913 -5.482 2.551 1.00 86.56 97 TRP A O 1
ATOM 770 N N . LYS A 1 98 ? 5.085 -7.199 1.339 1.00 89.69 98 LYS A N 1
ATOM 771 C CA . LYS A 1 98 ? 6.015 -7.081 0.218 1.00 89.69 98 LYS A CA 1
ATOM 772 C C . LYS A 1 98 ? 5.324 -6.497 -1.004 1.00 89.69 98 LYS A C 1
ATOM 774 O O . LYS A 1 98 ? 4.339 -7.060 -1.481 1.00 89.69 98 LYS A O 1
ATOM 779 N N . ALA A 1 99 ? 5.863 -5.393 -1.522 1.00 89.06 99 ALA A N 1
ATOM 780 C CA . ALA A 1 99 ? 5.307 -4.727 -2.700 1.00 89.06 99 ALA A CA 1
ATOM 781 C C . ALA A 1 99 ? 5.369 -5.637 -3.933 1.00 89.06 99 ALA A C 1
ATOM 783 O O . ALA A 1 99 ? 4.369 -5.783 -4.630 1.00 89.06 99 ALA A O 1
ATOM 784 N N . GLN A 1 100 ? 6.503 -6.313 -4.136 1.00 90.31 100 GLN A N 1
ATOM 785 C CA . GLN A 1 100 ? 6.738 -7.177 -5.293 1.00 90.31 100 GLN A CA 1
ATOM 786 C C . GLN A 1 100 ? 5.656 -8.250 -5.453 1.00 90.31 100 GLN A C 1
ATOM 788 O O . GLN A 1 100 ? 4.978 -8.315 -6.472 1.00 90.31 100 GLN A O 1
ATOM 793 N N . GLU A 1 101 ? 5.409 -9.008 -4.381 1.00 91.88 101 GLU A N 1
ATOM 794 C CA . GLU A 1 101 ? 4.412 -10.080 -4.366 1.00 91.88 101 GLU A CA 1
ATOM 795 C C . GLU A 1 101 ? 2.986 -9.556 -4.597 1.00 91.88 101 GLU A C 1
ATOM 797 O O . GLU A 1 101 ? 2.142 -10.251 -5.163 1.00 91.88 101 GLU A O 1
ATOM 802 N N . LYS A 1 102 ? 2.682 -8.335 -4.140 1.00 92.38 102 LYS A N 1
ATOM 803 C CA . LYS A 1 102 ? 1.364 -7.718 -4.335 1.00 92.38 102 LYS A CA 1
ATOM 804 C C . LYS A 1 102 ? 1.166 -7.253 -5.769 1.00 92.38 102 LYS A C 1
ATOM 806 O O . LYS A 1 102 ? 0.076 -7.460 -6.298 1.00 92.38 102 LYS A O 1
ATOM 811 N N . VAL A 1 103 ? 2.200 -6.681 -6.383 1.00 92.75 103 VAL A N 1
ATOM 812 C CA . VAL A 1 103 ? 2.194 -6.324 -7.806 1.00 92.75 103 VAL A CA 1
ATOM 813 C C . VAL A 1 103 ? 2.012 -7.577 -8.654 1.00 92.75 103 VAL A C 1
ATOM 815 O O . VAL A 1 103 ? 1.105 -7.613 -9.477 1.00 92.75 103 VAL A O 1
ATOM 818 N N . ASP A 1 104 ? 2.774 -8.640 -8.396 1.00 93.44 104 ASP A N 1
ATOM 819 C CA . ASP A 1 104 ? 2.673 -9.887 -9.165 1.00 93.44 104 ASP A CA 1
ATOM 820 C C . ASP A 1 104 ? 1.276 -10.511 -9.068 1.00 93.44 104 ASP A C 1
ATOM 822 O O . ASP A 1 104 ? 0.664 -10.843 -10.084 1.00 93.44 104 ASP A O 1
ATOM 826 N N . LYS A 1 105 ? 0.708 -10.584 -7.857 1.00 94.69 105 LYS A N 1
ATOM 827 C CA . LYS A 1 105 ? -0.676 -11.046 -7.655 1.00 94.69 105 LYS A CA 1
ATOM 828 C C . LYS A 1 105 ? -1.696 -10.169 -8.383 1.00 94.69 105 LYS A C 1
ATOM 830 O O . LYS A 1 105 ? -2.664 -10.696 -8.930 1.00 94.69 105 LYS A O 1
ATOM 835 N N . ALA A 1 106 ? -1.503 -8.850 -8.390 1.00 92.88 106 ALA A N 1
ATOM 836 C CA . ALA A 1 106 ? -2.390 -7.929 -9.095 1.00 92.88 106 ALA A CA 1
ATOM 837 C C . ALA A 1 106 ? -2.311 -8.126 -10.615 1.00 92.88 106 ALA A C 1
ATOM 839 O O . ALA A 1 106 ? -3.350 -8.236 -11.260 1.00 92.88 106 ALA A O 1
ATOM 840 N N . VAL A 1 107 ? -1.105 -8.261 -11.172 1.00 93.19 107 VAL A N 1
ATOM 841 C CA . VAL A 1 107 ? -0.887 -8.529 -12.601 1.00 93.19 107 VAL A CA 1
ATOM 842 C C . VAL A 1 107 ? -1.511 -9.862 -13.009 1.00 93.19 107 VAL A C 1
ATOM 844 O O . VAL A 1 107 ? -2.215 -9.920 -14.013 1.00 93.19 107 VAL A O 1
ATOM 847 N N . ILE A 1 108 ? -1.324 -10.924 -12.218 1.00 93.88 108 ILE A N 1
ATOM 848 C CA . ILE A 1 108 ? -1.960 -12.227 -12.470 1.00 93.88 108 ILE A CA 1
ATOM 849 C C . ILE A 1 108 ? -3.486 -12.087 -12.478 1.00 93.88 108 ILE A C 1
ATOM 851 O O . ILE A 1 108 ? -4.144 -12.598 -13.381 1.00 93.88 108 ILE A O 1
ATOM 855 N N . ARG A 1 109 ? -4.057 -11.355 -11.514 1.00 92.19 109 ARG A N 1
ATOM 856 C CA . ARG A 1 109 ? -5.505 -11.111 -11.453 1.00 92.19 109 ARG A CA 1
ATOM 857 C C . ARG A 1 109 ? -6.016 -10.336 -12.670 1.00 92.19 109 ARG A C 1
ATOM 859 O O . ARG A 1 109 ? -7.097 -10.652 -13.160 1.00 92.19 109 ARG A O 1
ATOM 866 N N . LEU A 1 110 ? -5.263 -9.346 -13.149 1.00 91.19 110 LEU A N 1
ATOM 867 C CA . LEU A 1 110 ? -5.612 -8.583 -14.351 1.00 91.19 110 LEU A CA 1
ATOM 868 C C . LEU A 1 110 ? -5.583 -9.470 -15.599 1.00 91.19 110 LEU A C 1
ATOM 870 O O . LEU A 1 110 ? -6.567 -9.495 -16.331 1.00 91.19 110 LEU A O 1
ATOM 874 N N . LYS A 1 111 ? -4.527 -10.272 -15.781 1.00 91.81 111 LYS A N 1
ATOM 875 C CA . LYS A 1 111 ? -4.428 -11.246 -16.882 1.00 91.81 111 LYS A CA 1
ATOM 876 C C . LYS A 1 111 ? -5.567 -12.264 -16.848 1.00 91.81 111 LYS A C 1
ATOM 878 O O . LYS A 1 111 ? -6.181 -12.548 -17.867 1.00 91.81 111 LYS A O 1
ATOM 883 N N . TYR A 1 112 ? -5.888 -12.784 -15.666 1.00 91.56 112 TYR A N 1
ATOM 884 C CA . TYR A 1 112 ? -7.010 -13.704 -15.484 1.00 91.56 112 TYR A CA 1
ATOM 885 C C . TYR A 1 112 ? -8.349 -13.065 -15.885 1.00 91.56 112 TYR A C 1
ATOM 887 O O . TYR A 1 112 ? -9.146 -13.680 -16.593 1.00 91.56 112 TYR A O 1
ATOM 895 N N . HIS A 1 113 ? -8.588 -11.815 -15.477 1.00 87.75 113 HIS A N 1
ATOM 896 C CA . HIS A 1 113 ? -9.799 -11.085 -15.848 1.00 87.75 113 HIS A CA 1
ATOM 897 C C . HIS A 1 113 ? -9.869 -10.788 -17.352 1.00 87.75 113 HIS A C 1
ATOM 899 O O . HIS 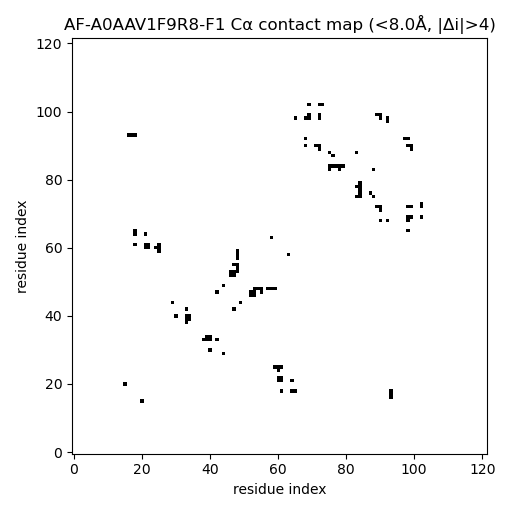A 1 113 ? -10.947 -10.862 -17.933 1.00 87.75 113 HIS A O 1
ATOM 905 N N . GLU A 1 114 ? -8.741 -10.482 -17.992 1.00 89.31 114 GLU A N 1
ATOM 906 C CA . GLU A 1 114 ? -8.656 -10.294 -19.444 1.00 89.31 114 GLU A CA 1
ATOM 907 C C . GLU A 1 114 ? -9.047 -11.569 -20.203 1.00 89.31 114 GLU A C 1
ATOM 909 O O . GLU A 1 114 ? -9.837 -11.508 -21.145 1.00 89.31 114 GLU A O 1
ATOM 914 N N . VAL A 1 115 ? -8.560 -12.732 -19.758 1.00 87.94 115 VAL A N 1
ATOM 915 C CA . VAL A 1 115 ? -8.895 -14.030 -20.362 1.00 87.94 115 VAL A CA 1
ATOM 916 C C . VAL A 1 115 ? -10.389 -14.336 -20.214 1.00 87.94 115 VAL A C 1
ATOM 918 O O . VAL A 1 115 ? -11.049 -14.635 -21.203 1.00 87.94 115 VAL A O 1
ATOM 921 N N . ILE A 1 116 ? -10.958 -14.209 -19.012 1.00 84.62 116 ILE A N 1
ATOM 922 C CA . ILE A 1 116 ? -12.381 -14.524 -18.777 1.00 84.62 116 ILE A CA 1
ATOM 923 C C . ILE A 1 116 ? -13.322 -13.506 -19.418 1.00 84.62 116 ILE A C 1
ATOM 925 O O . ILE A 1 116 ? -14.369 -13.884 -19.941 1.00 84.62 116 ILE A O 1
ATOM 929 N N . GLY A 1 117 ? -12.972 -12.220 -19.377 1.00 68.62 117 GLY A N 1
ATOM 930 C CA . GLY A 1 117 ? -13.771 -11.156 -19.981 1.00 68.62 117 GLY A CA 1
ATOM 931 C C . GLY A 1 117 ? -13.915 -11.322 -21.494 1.00 68.62 117 GLY A C 1
ATOM 932 O O . GLY A 1 117 ? -14.988 -11.056 -22.024 1.00 68.62 117 GLY A O 1
ATOM 933 N N . ARG A 1 118 ? -12.882 -11.840 -22.175 1.00 59.31 118 ARG A N 1
ATOM 934 C CA . ARG A 1 118 ? -12.946 -12.196 -23.603 1.00 59.31 118 ARG A CA 1
ATOM 935 C C . ARG A 1 118 ? -13.833 -13.411 -23.887 1.00 59.31 118 ARG A C 1
ATOM 937 O O . ARG A 1 118 ? -14.516 -13.422 -24.898 1.00 59.31 118 ARG A O 1
ATOM 944 N N . VAL A 1 119 ? -13.863 -14.405 -22.996 1.00 59.84 119 VAL A N 1
ATOM 945 C CA . VAL A 1 119 ? -14.649 -15.647 -23.176 1.00 59.84 119 VAL A CA 1
ATOM 946 C C . VAL A 1 119 ? -16.165 -15.415 -23.080 1.00 59.84 119 VAL A C 1
ATOM 948 O O . VAL A 1 119 ? -16.936 -16.219 -23.586 1.00 59.84 119 VAL A O 1
ATOM 951 N N . LYS A 1 120 ? -16.619 -14.312 -22.469 1.00 50.88 120 LYS A N 1
ATOM 952 C CA . LYS A 1 120 ? -18.053 -13.979 -22.343 1.00 50.88 120 LYS A CA 1
ATOM 953 C C . LYS A 1 120 ? -18.649 -13.219 -23.535 1.00 50.88 120 LYS A C 1
ATOM 955 O O . LYS A 1 120 ? -19.819 -12.854 -23.477 1.00 50.88 120 LYS A O 1
ATOM 960 N N . VAL A 1 121 ? -17.865 -12.960 -24.580 1.00 51.81 121 VAL A N 1
ATOM 961 C CA . VAL A 1 121 ? -18.341 -12.352 -25.829 1.00 51.81 121 VAL A CA 1
ATOM 962 C C . VAL A 1 121 ? -18.374 -13.450 -26.891 1.00 51.81 121 VAL A C 1
ATOM 964 O O . VAL A 1 121 ? -17.441 -13.591 -27.677 1.00 51.81 121 VAL A O 1
ATOM 967 N N . GLY A 1 122 ? -19.413 -14.279 -26.842 1.00 39.22 122 GLY A N 1
ATOM 968 C CA . GLY A 1 122 ? -19.674 -15.379 -27.768 1.00 39.22 122 GLY A CA 1
ATOM 969 C C . GLY A 1 122 ? -21.151 -15.717 -27.763 1.00 39.22 122 GLY A C 1
ATOM 970 O O . GLY A 1 122 ? -21.724 -15.724 -26.650 1.00 39.22 122 GLY A O 1
#

Organism: Xyrichtys no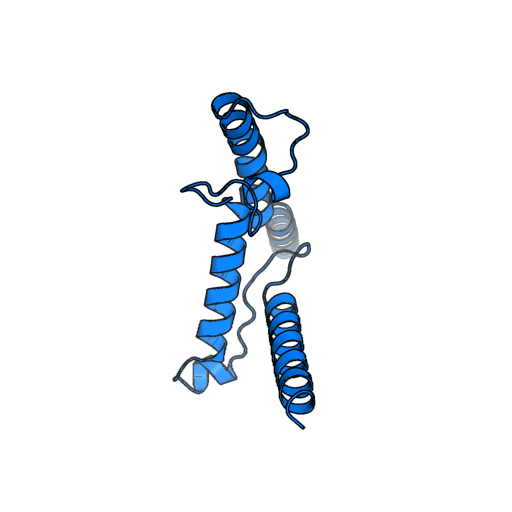vacula (NCBI:txid13765)

Radius of gyration: 19.57 Å; Cα contacts (8 Å, |Δi|>4): 67; chains: 1; bounding box: 53×30×45 Å

Solvent-accessible surface area (backbone atoms only — not comparable to full-atom values): 7228 Å² total; per-residue (Å²): 119,67,66,59,53,51,49,50,49,52,51,53,55,65,71,62,34,72,63,57,53,28,47,62,54,37,54,61,52,51,53,51,51,28,60,73,68,72,45,64,88,83,62,49,70,61,55,50,61,30,89,94,45,49,89,57,101,63,73,52,54,42,56,51,52,52,51,50,50,41,48,54,51,48,52,45,64,70,39,86,50,64,67,60,36,69,63,62,74,76,76,92,58,47,93,94,51,52,45,66,64,52,50,53,53,49,51,52,52,49,54,52,48,55,56,55,62,55,69,72,70,120

Foldseek 3Di:
DVVVVVVVVVVVCLVDFPLVVLVVVLLVVVVVVCVVVVHDPPQDLCQVAPDPHPPDPDHRSSVVVLVVLLVVLVCQCVPPDPVSNVVNDARDHHPVDGSVVVNVVVVVVVVVCVVVVVVVPD